Protein AF-A0A519SQ87-F1 (afdb_monomer)

Structure (mmCIF, N/CA/C/O backbone):
data_AF-A0A519SQ87-F1
#
_entry.id   AF-A0A519SQ87-F1
#
loop_
_atom_site.group_PDB
_atom_site.id
_atom_site.type_symbol
_atom_site.label_atom_id
_atom_site.label_alt_id
_atom_site.label_comp_id
_atom_site.label_asym_id
_atom_site.label_entity_id
_atom_site.label_seq_id
_atom_site.pdbx_PDB_ins_code
_atom_site.Cartn_x
_atom_site.Cartn_y
_atom_site.Cartn_z
_atom_site.occupancy
_atom_site.B_iso_or_equiv
_atom_site.auth_seq_id
_atom_site.auth_comp_id
_atom_site.auth_asym_id
_atom_site.auth_atom_id
_atom_site.pdbx_PDB_model_num
ATOM 1 N N . LEU A 1 1 ? -6.215 9.737 5.266 1.00 79.62 1 LEU A N 1
ATOM 2 C CA . LEU A 1 1 ? -5.931 8.476 4.534 1.00 79.62 1 LEU A CA 1
ATOM 3 C C . LEU A 1 1 ? -4.845 8.711 3.472 1.00 79.62 1 LEU A C 1
ATOM 5 O O . LEU A 1 1 ? -5.175 9.106 2.363 1.00 79.62 1 LEU A O 1
ATOM 9 N N . LYS A 1 2 ? -3.553 8.559 3.809 1.00 92.12 2 LYS A N 1
ATOM 10 C CA . LYS A 1 2 ? -2.429 8.859 2.884 1.00 92.12 2 LYS A CA 1
ATOM 11 C C . LYS A 1 2 ? -1.551 7.651 2.524 1.00 92.12 2 LYS A C 1
ATOM 13 O O . LYS A 1 2 ? -0.930 7.656 1.473 1.00 92.12 2 LYS A O 1
ATOM 18 N N . HIS A 1 3 ? -1.548 6.608 3.353 1.00 92.94 3 HIS A N 1
ATOM 19 C CA . HIS A 1 3 ? -0.652 5.450 3.211 1.00 92.94 3 HIS A CA 1
ATOM 20 C C . HIS A 1 3 ? -1.327 4.181 2.675 1.00 92.94 3 HIS A C 1
ATOM 22 O O . HIS A 1 3 ? -0.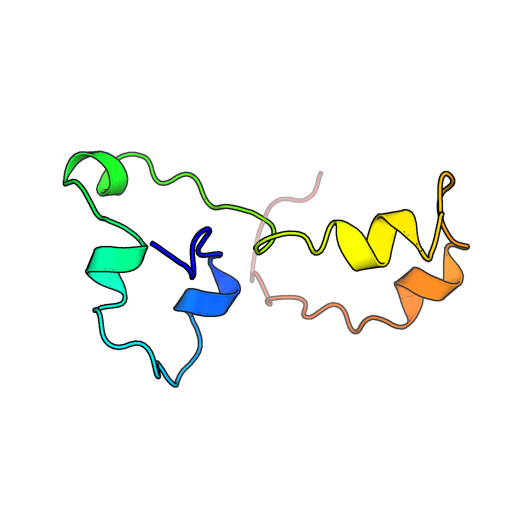691 3.141 2.613 1.00 92.94 3 HIS A O 1
ATOM 28 N N . ALA A 1 4 ? -2.608 4.259 2.312 1.00 94.00 4 ALA A N 1
ATOM 29 C CA . ALA A 1 4 ? -3.272 3.171 1.604 1.00 94.00 4 ALA A CA 1
ATOM 30 C C . ALA A 1 4 ? -2.804 3.126 0.134 1.00 94.00 4 ALA A C 1
ATOM 32 O O . ALA A 1 4 ? -2.515 4.201 -0.420 1.00 94.00 4 ALA A O 1
ATOM 33 N N . PRO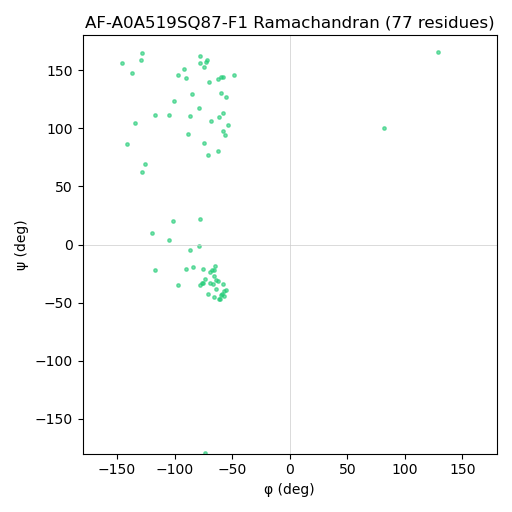 A 1 5 ? -2.828 1.958 -0.531 1.00 95.88 5 PRO A N 1
ATOM 34 C CA . PRO A 1 5 ? -3.156 0.628 0.002 1.00 95.88 5 PRO A CA 1
ATOM 35 C C . PRO A 1 5 ? -2.005 -0.015 0.803 1.00 95.88 5 PRO A C 1
ATOM 37 O O . PRO A 1 5 ? -0.842 0.317 0.593 1.00 95.88 5 PRO A O 1
ATOM 40 N N . HIS A 1 6 ? -2.333 -0.946 1.707 1.00 96.25 6 HIS A N 1
ATOM 41 C CA . HIS A 1 6 ? -1.361 -1.682 2.529 1.00 96.25 6 HIS A CA 1
ATOM 42 C C . HIS A 1 6 ? -1.194 -3.118 2.020 1.00 96.25 6 HIS A C 1
ATOM 44 O O . HIS A 1 6 ? -2.120 -3.924 2.131 1.00 96.25 6 HIS A O 1
ATOM 50 N N . THR A 1 7 ? -0.020 -3.427 1.467 1.00 96.25 7 THR A N 1
ATOM 51 C CA . THR A 1 7 ? 0.342 -4.772 0.991 1.00 96.25 7 THR A CA 1
ATOM 52 C C . THR A 1 7 ? 0.732 -5.688 2.153 1.00 96.25 7 THR A C 1
ATOM 54 O O . THR A 1 7 ? 1.077 -5.215 3.240 1.00 96.25 7 THR A O 1
ATOM 57 N N . ALA A 1 8 ? 0.722 -7.006 1.928 1.00 95.44 8 ALA A N 1
ATOM 58 C CA . ALA A 1 8 ? 1.189 -7.970 2.926 1.00 95.44 8 ALA A CA 1
ATOM 59 C C . ALA A 1 8 ? 2.658 -7.716 3.311 1.00 95.44 8 ALA A C 1
ATOM 61 O O . ALA A 1 8 ? 2.982 -7.677 4.495 1.00 95.44 8 ALA A O 1
ATOM 62 N N . ALA A 1 9 ? 3.516 -7.437 2.323 1.00 93.25 9 ALA A N 1
ATOM 63 C CA . ALA A 1 9 ? 4.936 -7.159 2.532 1.00 93.25 9 ALA A CA 1
ATOM 64 C C . ALA A 1 9 ? 5.181 -5.974 3.485 1.00 93.25 9 ALA A C 1
ATOM 66 O O . ALA A 1 9 ? 5.983 -6.085 4.406 1.00 93.25 9 ALA A O 1
ATOM 67 N N . ILE A 1 10 ? 4.443 -4.866 3.329 1.00 93.44 10 ILE A N 1
ATOM 68 C CA . ILE A 1 10 ? 4.572 -3.686 4.205 1.00 93.44 10 ILE A CA 1
ATOM 69 C C . ILE A 1 10 ? 4.117 -3.980 5.636 1.00 93.44 10 ILE A C 1
ATOM 71 O O . ILE A 1 10 ? 4.629 -3.400 6.586 1.00 93.44 10 ILE A O 1
ATOM 75 N N . VAL A 1 11 ? 3.113 -4.833 5.808 1.00 93.69 11 VAL A N 1
ATOM 76 C CA . VAL A 1 11 ? 2.557 -5.128 7.135 1.00 93.69 11 VAL A CA 1
ATOM 77 C C . VAL A 1 11 ? 3.460 -6.086 7.911 1.00 93.69 11 VAL A C 1
ATOM 79 O O . VAL A 1 11 ? 3.567 -5.962 9.133 1.00 93.69 11 VAL A O 1
ATOM 82 N N . LEU A 1 12 ? 4.097 -7.021 7.201 1.00 93.75 12 LEU A N 1
ATOM 83 C CA . LEU A 1 12 ? 4.976 -8.053 7.752 1.00 93.75 12 LEU A CA 1
ATOM 84 C C . LEU A 1 12 ? 6.386 -7.544 8.091 1.00 93.75 12 LEU A C 1
ATOM 86 O O . LEU A 1 12 ? 7.191 -8.309 8.618 1.00 93.75 12 LEU A O 1
ATOM 90 N N . THR A 1 13 ? 6.693 -6.266 7.845 1.00 92.50 13 THR A N 1
ATOM 91 C CA . THR A 1 13 ? 7.950 -5.663 8.304 1.00 92.50 13 THR A CA 1
ATOM 92 C C . THR A 1 13 ? 8.054 -5.737 9.826 1.00 92.50 13 THR A C 1
ATOM 94 O O . THR A 1 13 ? 7.060 -5.567 10.539 1.00 92.50 13 THR A O 1
ATOM 97 N N . GLN A 1 14 ? 9.268 -5.948 10.345 1.00 92.69 14 GLN A N 1
ATOM 98 C CA . GLN A 1 14 ? 9.507 -5.992 11.793 1.00 92.69 14 GLN A CA 1
ATOM 99 C C . GLN A 1 14 ? 9.118 -4.663 12.456 1.00 92.69 14 GLN A C 1
ATOM 101 O O . GLN A 1 14 ? 8.363 -4.626 13.433 1.00 92.69 14 GLN A O 1
ATOM 106 N N . GLU A 1 15 ? 9.560 -3.554 11.867 1.00 94.69 15 GLU A N 1
ATOM 107 C CA . GLU A 1 15 ? 9.284 -2.212 12.365 1.00 94.69 15 GLU A CA 1
ATOM 108 C C . GLU A 1 15 ? 7.992 -1.636 11.770 1.00 94.69 15 GLU A C 1
ATOM 110 O O . GLU A 1 15 ? 7.672 -1.852 10.598 1.00 94.69 15 GLU A O 1
ATOM 115 N N . TRP A 1 16 ? 7.246 -0.880 12.582 1.00 95.12 16 TRP A N 1
ATOM 116 C CA . TRP A 1 16 ? 6.050 -0.159 12.153 1.00 95.12 16 TRP A CA 1
ATOM 117 C C . TRP A 1 16 ? 6.043 1.265 12.688 1.00 95.12 16 TRP A C 1
ATOM 119 O O . TRP A 1 16 ? 5.752 1.516 13.853 1.00 95.12 16 TRP A O 1
ATOM 129 N N . THR A 1 17 ? 6.331 2.204 11.793 1.00 94.81 17 THR A N 1
ATOM 130 C CA . THR A 1 17 ? 6.555 3.623 12.099 1.00 94.81 17 THR A CA 1
ATOM 131 C C . THR A 1 17 ? 5.341 4.505 11.789 1.00 94.81 17 THR A C 1
ATOM 133 O O . THR A 1 17 ? 5.462 5.714 11.593 1.00 94.81 17 THR A O 1
ATOM 136 N N . ARG A 1 18 ? 4.139 3.919 11.686 1.00 94.06 18 ARG A N 1
ATOM 137 C CA . ARG A 1 18 ? 2.908 4.655 11.350 1.00 94.06 18 ARG A CA 1
ATOM 138 C C . ARG A 1 18 ? 2.123 5.027 12.617 1.00 94.06 18 ARG A C 1
ATOM 140 O O . ARG A 1 18 ? 2.055 4.214 13.534 1.00 94.06 18 ARG A O 1
ATOM 147 N N . PRO A 1 19 ? 1.442 6.192 12.652 1.00 95.94 19 PRO A N 1
ATOM 148 C CA . PRO A 1 19 ? 0.698 6.669 13.828 1.00 95.94 19 PRO A CA 1
ATOM 149 C C . PRO A 1 19 ? -0.669 5.977 14.027 1.00 95.94 19 PRO A C 1
ATOM 151 O O . PRO A 1 19 ? -1.575 6.537 14.633 1.00 95.94 19 PRO A O 1
ATOM 154 N N . TYR A 1 20 ? -0.856 4.785 13.465 1.00 95.75 20 TYR A N 1
ATOM 155 C CA . TYR A 1 20 ? -2.057 3.950 13.573 1.00 95.75 20 TYR A CA 1
ATOM 156 C C . TYR A 1 20 ? -1.618 2.488 13.584 1.00 95.75 20 TYR A C 1
ATOM 158 O O . TYR A 1 20 ? -0.539 2.179 13.087 1.00 95.75 20 TYR A O 1
ATOM 166 N N . SER A 1 21 ? -2.416 1.574 14.131 1.00 96.31 21 SER A N 1
ATOM 167 C CA . SER A 1 21 ? -2.002 0.173 14.265 1.00 96.31 21 SER A CA 1
ATOM 168 C C . SER A 1 21 ? -1.992 -0.575 12.922 1.00 96.31 21 SER A C 1
ATOM 170 O O . SER A 1 21 ? -2.717 -0.231 11.984 1.00 96.31 21 SER A O 1
ATOM 172 N N . ARG A 1 22 ? -1.207 -1.660 12.843 1.00 95.81 22 ARG A N 1
ATOM 173 C CA . ARG A 1 22 ? -1.261 -2.613 11.718 1.00 95.81 22 ARG A CA 1
ATOM 174 C C . ARG A 1 22 ? -2.675 -3.162 11.517 1.00 95.81 22 ARG A C 1
ATOM 176 O O . ARG A 1 22 ? -3.137 -3.294 10.390 1.00 95.81 22 ARG A O 1
ATOM 183 N N . GLU A 1 23 ? -3.380 -3.437 12.610 1.00 95.44 23 GLU A N 1
ATOM 184 C CA . GLU A 1 23 ? -4.760 -3.915 12.571 1.00 95.44 23 GLU A CA 1
ATOM 185 C C . GLU A 1 23 ? -5.698 -2.900 11.917 1.00 95.44 23 GLU A C 1
ATOM 187 O O . GLU A 1 23 ? -6.433 -3.262 11.006 1.00 95.44 23 GLU A O 1
ATOM 192 N N . GLN A 1 24 ? -5.615 -1.625 12.302 1.00 95.69 24 GLN A N 1
ATOM 193 C CA . GLN A 1 24 ? -6.425 -0.568 11.701 1.00 95.69 24 GLN A CA 1
ATOM 194 C C . GLN A 1 24 ? -6.131 -0.400 10.201 1.00 95.69 24 GLN A C 1
ATOM 196 O O . GLN A 1 24 ? -7.022 -0.046 9.430 1.00 95.69 24 GLN A O 1
ATOM 201 N N . ALA A 1 25 ? -4.894 -0.671 9.776 1.00 95.81 25 ALA A N 1
ATOM 202 C CA . ALA A 1 25 ? -4.495 -0.639 8.372 1.00 95.81 25 ALA A CA 1
ATOM 203 C C . ALA A 1 25 ? -5.086 -1.803 7.557 1.00 95.81 25 ALA A C 1
ATOM 205 O O . ALA A 1 25 ? -5.526 -1.621 6.423 1.00 95.81 25 ALA A O 1
ATOM 206 N N . VAL A 1 26 ? -5.081 -3.012 8.126 1.00 96.12 26 VAL A N 1
ATOM 207 C CA . VAL A 1 26 ? -5.371 -4.259 7.400 1.00 96.12 26 VAL A CA 1
ATOM 208 C C . VAL A 1 26 ? -6.816 -4.719 7.562 1.00 96.12 26 VAL A C 1
ATOM 210 O O . VAL A 1 26 ? -7.390 -5.249 6.607 1.00 96.12 26 VAL A O 1
ATOM 213 N N . TYR A 1 27 ? -7.401 -4.498 8.735 1.00 96.44 27 TYR A N 1
ATOM 214 C CA . TYR A 1 27 ? -8.732 -4.940 9.140 1.00 96.44 27 TYR A CA 1
ATOM 215 C C . TYR A 1 27 ? -9.554 -3.762 9.689 1.00 96.44 27 TYR A C 1
ATOM 217 O O . TYR A 1 27 ? -9.954 -3.777 10.852 1.00 96.44 27 TYR A O 1
ATOM 225 N N . PRO A 1 28 ? -9.840 -2.731 8.870 1.00 95.00 28 PRO A N 1
ATOM 226 C CA . PRO A 1 28 ? -10.589 -1.560 9.329 1.00 95.00 28 PRO A CA 1
ATOM 227 C C . PRO A 1 28 ? -12.040 -1.884 9.723 1.00 95.00 28 PRO A C 1
ATOM 229 O O . PRO A 1 28 ? -12.675 -1.092 10.412 1.00 95.00 28 PRO A O 1
ATOM 232 N N . LEU A 1 29 ? -12.574 -3.027 9.273 1.00 96.19 29 LEU A N 1
ATOM 233 C CA . LEU A 1 29 ? -13.920 -3.511 9.574 1.00 96.19 29 LEU A CA 1
ATOM 234 C C . LEU A 1 29 ? -13.880 -5.019 9.890 1.00 96.19 29 LEU A C 1
ATOM 236 O O . LEU A 1 29 ? -13.079 -5.734 9.279 1.00 96.19 29 LEU A O 1
ATOM 240 N N . PRO A 1 30 ? -14.757 -5.537 10.777 1.00 94.81 30 PRO A N 1
ATOM 241 C CA . PRO A 1 30 ? -14.713 -6.937 11.212 1.00 94.81 30 PRO A CA 1
ATOM 242 C C . PRO A 1 30 ? -14.805 -7.957 10.071 1.00 94.81 30 PRO A C 1
ATOM 244 O O . PRO A 1 30 ? -14.069 -8.939 10.066 1.00 94.81 30 PRO A O 1
ATOM 247 N N . TYR A 1 31 ? -15.651 -7.711 9.065 1.00 95.38 31 TYR A N 1
ATOM 248 C CA . TYR A 1 31 ? -15.863 -8.656 7.962 1.00 95.38 31 TYR A CA 1
ATOM 249 C C . TYR A 1 31 ? -14.634 -8.825 7.052 1.00 95.38 31 TYR A C 1
ATOM 251 O O . TYR A 1 31 ? -14.497 -9.857 6.401 1.00 95.38 31 TYR A O 1
ATOM 259 N N . VAL A 1 32 ? -13.708 -7.857 7.034 1.00 96.31 32 VAL A N 1
ATOM 260 C CA . VAL A 1 32 ? -12.469 -7.928 6.232 1.00 96.31 32 VAL A CA 1
ATOM 261 C C . VAL A 1 32 ? -11.556 -9.056 6.726 1.00 96.31 32 VAL A C 1
ATOM 263 O O . VAL A 1 32 ? -10.730 -9.560 5.971 1.00 96.31 32 VAL A O 1
ATOM 266 N N . ARG A 1 33 ? -11.719 -9.490 7.983 1.00 94.06 33 ARG A N 1
ATOM 267 C CA . ARG A 1 33 ? -10.997 -10.637 8.554 1.00 94.06 33 ARG A CA 1
ATOM 268 C C . ARG A 1 33 ? -11.437 -11.967 7.953 1.00 94.06 33 ARG A C 1
ATOM 270 O O . ARG A 1 33 ? -10.611 -12.858 7.813 1.00 94.06 33 ARG A O 1
ATOM 277 N N . ASN A 1 34 ? -12.714 -12.084 7.590 1.00 95.12 34 ASN A N 1
ATOM 278 C CA . ASN A 1 34 ? -13.283 -13.324 7.059 1.00 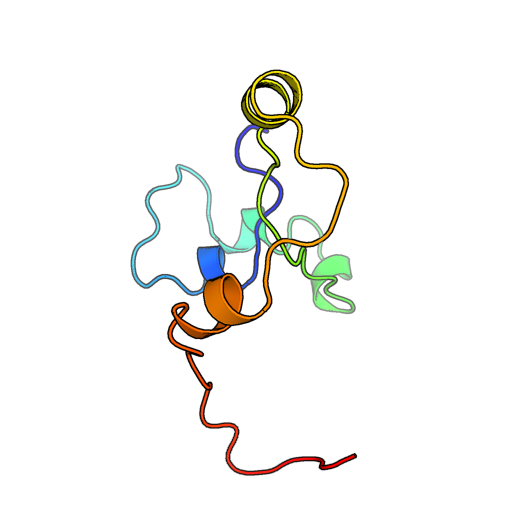95.12 34 ASN A CA 1
ATOM 279 C C . ASN A 1 34 ? -12.865 -13.558 5.603 1.00 95.12 34 ASN A C 1
ATOM 281 O O . ASN A 1 34 ? -12.700 -14.697 5.183 1.00 95.12 34 ASN A O 1
ATOM 285 N N . ALA A 1 35 ? -12.697 -12.476 4.841 1.00 94.69 35 ALA A N 1
ATOM 286 C CA . ALA A 1 35 ? -12.289 -12.514 3.443 1.00 94.69 35 ALA A CA 1
ATOM 287 C C . ALA A 1 35 ? -11.325 -11.358 3.156 1.00 94.69 35 ALA A C 1
ATOM 289 O O . ALA A 1 35 ? -11.725 -10.264 2.746 1.00 94.69 35 ALA A O 1
ATOM 290 N N . LYS A 1 36 ? -10.034 -11.595 3.404 1.00 95.50 36 LYS A N 1
ATOM 291 C CA . LYS A 1 36 ? -8.996 -10.588 3.195 1.00 95.50 36 LYS A CA 1
ATOM 292 C C . LYS A 1 36 ? -8.492 -10.621 1.754 1.00 95.50 36 LYS A C 1
ATOM 294 O O . LYS A 1 36 ? -7.765 -11.528 1.367 1.00 95.50 36 LYS A O 1
ATOM 299 N N . PHE A 1 37 ? -8.804 -9.575 0.994 1.00 95.81 37 PHE A N 1
ATOM 300 C CA . PHE A 1 37 ? -8.113 -9.284 -0.260 1.00 95.81 37 PHE A CA 1
ATOM 301 C C . PHE A 1 37 ? -6.837 -8.479 0.019 1.00 95.81 37 PHE A C 1
ATOM 303 O O . PHE A 1 37 ? -6.874 -7.463 0.727 1.00 95.81 37 PHE A O 1
ATOM 310 N N . TRP A 1 38 ? -5.709 -8.934 -0.527 1.00 95.94 38 TRP A N 1
ATOM 311 C CA . TRP A 1 38 ? -4.420 -8.262 -0.403 1.00 95.94 38 TRP A CA 1
ATOM 312 C C . TRP A 1 38 ? -4.099 -7.461 -1.666 1.00 95.94 38 TRP A C 1
ATOM 314 O O . TRP A 1 38 ? -4.030 -8.038 -2.749 1.00 95.94 38 TRP A O 1
ATOM 324 N N . PRO A 1 39 ? -3.852 -6.146 -1.542 1.00 95.88 39 PRO A N 1
ATOM 325 C CA . PRO A 1 39 ? -3.225 -5.379 -2.608 1.00 95.88 39 PRO A CA 1
ATOM 326 C C . PRO A 1 39 ? -1.841 -5.962 -2.915 1.00 95.88 39 PRO A C 1
ATOM 328 O O . PRO A 1 39 ? -1.044 -6.169 -1.996 1.00 95.88 39 PRO A O 1
ATOM 331 N N . THR A 1 40 ? -1.563 -6.216 -4.192 1.00 93.94 40 THR A N 1
ATOM 332 C CA . THR A 1 40 ? -0.277 -6.762 -4.656 1.00 93.94 40 THR A CA 1
ATOM 333 C C . THR A 1 40 ? 0.828 -5.711 -4.645 1.00 93.94 40 THR A C 1
ATOM 335 O O . THR A 1 40 ? 1.974 -6.027 -4.346 1.00 93.94 40 THR A O 1
ATOM 338 N N . VAL A 1 41 ? 0.476 -4.449 -4.901 1.00 95.06 41 VAL A N 1
ATOM 339 C CA . VAL A 1 41 ? 1.406 -3.316 -4.936 1.00 95.06 41 VAL A CA 1
ATOM 340 C C . VAL A 1 41 ? 0.927 -2.157 -4.066 1.00 95.06 41 VAL A C 1
ATOM 342 O O . VAL A 1 41 ? -0.254 -2.028 -3.728 1.00 95.06 41 VAL A O 1
ATOM 345 N N . SER A 1 42 ? 1.881 -1.308 -3.693 1.00 94.81 42 SER A N 1
ATOM 346 C CA . SER A 1 42 ? 1.635 -0.046 -2.995 1.00 94.81 42 SER A CA 1
ATOM 347 C C . SER A 1 42 ? 1.040 1.007 -3.934 1.00 94.81 42 SER A C 1
ATOM 349 O O . SER A 1 42 ? 0.807 0.767 -5.117 1.00 94.81 42 SER A O 1
ATOM 351 N N . ARG A 1 43 ? 0.781 2.208 -3.405 1.00 95.38 43 ARG A N 1
ATOM 352 C CA . ARG A 1 43 ? 0.310 3.343 -4.208 1.00 95.38 43 ARG A CA 1
ATOM 353 C C . ARG A 1 43 ? 1.278 3.630 -5.362 1.00 95.38 43 ARG A C 1
ATOM 355 O O . ARG A 1 43 ? 2.459 3.849 -5.121 1.00 95.38 43 ARG A O 1
ATOM 362 N N . ILE A 1 44 ? 0.734 3.677 -6.575 1.00 96.06 44 ILE A N 1
ATOM 363 C CA . ILE A 1 44 ? 1.459 3.985 -7.812 1.00 96.06 44 ILE A CA 1
ATOM 364 C C . ILE A 1 44 ? 1.874 5.463 -7.827 1.00 96.06 44 ILE A C 1
ATOM 366 O O . ILE A 1 44 ? 1.085 6.332 -7.441 1.00 96.06 44 ILE A O 1
ATOM 370 N N . ASP A 1 45 ? 3.089 5.744 -8.304 1.00 96.81 45 ASP A N 1
ATOM 371 C CA . ASP A 1 45 ? 3.540 7.095 -8.645 1.00 96.81 45 ASP A CA 1
ATOM 372 C C . ASP A 1 45 ? 3.182 7.421 -10.101 1.00 96.81 45 ASP A C 1
ATOM 374 O O . ASP A 1 45 ? 3.900 7.081 -11.042 1.00 96.81 45 ASP A O 1
ATOM 378 N N . SER A 1 46 ? 2.043 8.086 -10.287 1.00 96.69 46 SER A N 1
ATOM 379 C CA . SER A 1 46 ? 1.568 8.486 -11.614 1.00 96.69 46 SER A CA 1
ATOM 380 C C . SER A 1 46 ? 2.500 9.485 -12.301 1.00 96.69 46 SER A C 1
ATOM 382 O O . SER A 1 46 ? 2.731 9.386 -13.499 1.00 96.69 46 SER A O 1
ATOM 384 N N . ALA A 1 47 ? 3.076 10.429 -11.553 1.00 97.81 47 ALA A N 1
ATOM 385 C CA . ALA A 1 47 ? 3.864 11.503 -12.144 1.00 97.81 47 ALA A CA 1
ATOM 386 C C . ALA A 1 47 ? 5.231 11.007 -12.635 1.00 97.81 47 ALA A C 1
ATOM 388 O O . ALA A 1 47 ? 5.794 11.574 -13.571 1.00 97.81 47 ALA A O 1
ATOM 389 N N . TYR A 1 48 ? 5.791 9.977 -11.998 1.00 97.69 48 TYR A N 1
ATOM 390 C CA . TYR A 1 48 ? 6.959 9.286 -12.535 1.00 97.69 48 TYR A CA 1
ATOM 391 C C . TYR A 1 48 ? 6.619 8.559 -13.841 1.00 97.69 48 TYR A C 1
ATOM 393 O O . TYR A 1 48 ? 7.358 8.712 -14.812 1.00 97.69 48 TYR A O 1
ATOM 401 N N . GLY A 1 49 ? 5.488 7.845 -13.887 1.00 97.50 49 GLY A N 1
ATOM 402 C CA . GLY A 1 49 ? 5.029 7.137 -15.087 1.00 97.50 49 GLY A CA 1
ATOM 403 C C . GLY A 1 49 ? 4.806 8.062 -16.288 1.00 97.50 49 GLY A C 1
ATOM 404 O O . GLY A 1 49 ? 5.288 7.773 -17.378 1.00 97.50 49 GLY A O 1
ATOM 405 N N . ASP A 1 50 ? 4.180 9.222 -16.075 1.00 97.50 50 ASP A N 1
ATOM 406 C CA . ASP A 1 50 ? 3.930 10.202 -17.144 1.00 97.50 50 ASP A CA 1
ATOM 407 C C . ASP A 1 50 ? 5.224 10.818 -17.711 1.00 97.50 50 ASP A C 1
ATOM 409 O O . ASP A 1 50 ? 5.263 11.240 -18.867 1.00 97.50 50 ASP A O 1
ATOM 413 N N . ARG A 1 51 ? 6.297 10.887 -16.907 1.00 97.88 51 ARG A N 1
ATOM 414 C CA . ARG A 1 51 ? 7.606 11.428 -17.321 1.00 97.88 51 ARG A CA 1
ATOM 415 C C . ARG A 1 51 ? 8.547 10.371 -17.902 1.00 97.88 51 ARG A C 1
ATOM 417 O O . ARG A 1 51 ? 9.473 10.740 -18.617 1.00 97.88 51 ARG A O 1
ATOM 424 N N . ASN A 1 52 ? 8.323 9.092 -17.599 1.00 95.69 52 ASN A N 1
ATOM 425 C CA . ASN A 1 52 ? 9.155 7.959 -18.013 1.00 95.69 52 ASN A CA 1
ATOM 426 C C . ASN A 1 52 ? 8.277 6.916 -18.714 1.00 95.69 52 ASN A C 1
ATOM 428 O O . ASN A 1 52 ? 7.992 5.849 -18.172 1.00 95.69 52 ASN A O 1
ATOM 432 N N . LEU A 1 53 ? 7.799 7.258 -19.910 1.00 95.06 53 LEU A N 1
ATOM 433 C CA . LEU A 1 53 ? 6.840 6.435 -20.637 1.00 95.06 53 LEU A CA 1
ATOM 434 C C . LEU A 1 53 ? 7.477 5.120 -21.116 1.00 95.06 53 LEU A C 1
ATOM 436 O O . LEU A 1 53 ? 8.222 5.101 -22.094 1.00 95.06 53 LEU A O 1
ATOM 440 N N . ILE A 1 54 ? 7.110 4.021 -20.458 1.00 93.75 54 ILE A N 1
ATOM 441 C CA . ILE A 1 54 ? 7.411 2.645 -20.864 1.00 93.75 54 ILE A CA 1
ATOM 442 C C . ILE A 1 54 ? 6.071 1.958 -21.137 1.00 93.75 54 ILE A C 1
ATOM 444 O O . ILE A 1 54 ? 5.265 1.762 -20.230 1.00 93.75 54 ILE A O 1
ATOM 448 N N . CYS A 1 55 ? 5.801 1.640 -22.402 1.00 95.19 55 CYS A N 1
ATOM 449 C CA . CYS A 1 55 ? 4.517 1.088 -22.856 1.00 95.19 55 CYS A CA 1
ATOM 450 C C . CYS A 1 55 ? 4.636 -0.305 -23.495 1.00 95.19 55 CYS A C 1
ATOM 452 O O . CYS A 1 55 ? 3.670 -0.818 -24.059 1.00 95.19 55 CYS A O 1
ATOM 454 N N . SER A 1 56 ? 5.811 -0.922 -23.384 1.00 94.31 56 SER A N 1
ATOM 455 C CA . SER A 1 56 ? 6.092 -2.310 -23.742 1.00 94.31 56 SER A CA 1
ATOM 456 C C . SER A 1 56 ? 6.779 -3.002 -22.570 1.00 94.31 56 SER A C 1
ATOM 458 O O . SER A 1 56 ? 7.270 -2.340 -21.656 1.00 94.31 56 SER A O 1
ATOM 460 N N . CYS A 1 57 ? 6.832 -4.330 -22.593 1.00 91.31 57 CYS A N 1
ATOM 461 C CA . CYS A 1 57 ? 7.650 -5.073 -21.639 1.00 91.31 57 CYS A CA 1
ATOM 462 C C . CYS A 1 57 ? 9.118 -4.636 -21.751 1.00 91.31 57 CYS A C 1
ATOM 464 O O . CYS A 1 57 ? 9.596 -4.354 -22.857 1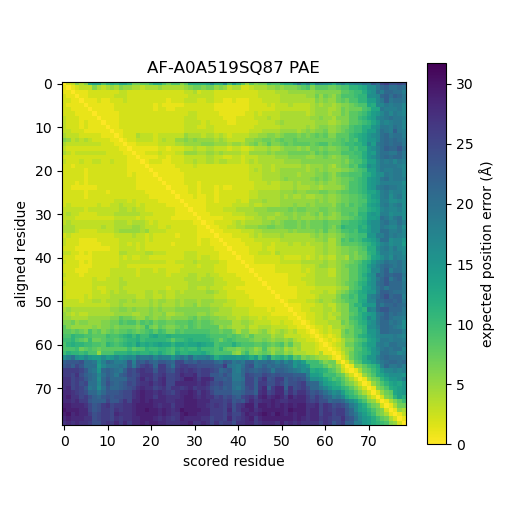.00 91.31 57 CYS A O 1
ATOM 466 N N . THR A 1 58 ? 9.817 -4.588 -20.619 1.00 88.44 58 THR A N 1
ATOM 467 C CA . THR A 1 58 ? 11.277 -4.496 -20.611 1.00 88.44 58 THR A CA 1
ATOM 468 C C . THR A 1 58 ? 11.876 -5.843 -21.045 1.00 88.44 58 THR A C 1
ATOM 470 O O . THR A 1 58 ? 11.177 -6.866 -21.013 1.00 88.44 58 THR A O 1
ATOM 473 N N . PRO A 1 59 ? 13.135 -5.866 -21.520 1.00 90.94 59 PRO A N 1
ATOM 474 C CA . PRO A 1 59 ? 13.875 -7.102 -21.762 1.00 90.94 59 PRO A CA 1
ATOM 475 C C . PRO A 1 59 ? 13.804 -8.059 -20.566 1.00 90.94 59 PRO A C 1
ATOM 477 O O . PRO A 1 59 ? 13.775 -7.621 -19.415 1.00 90.94 59 PRO A O 1
ATOM 480 N N . LEU A 1 60 ? 13.774 -9.371 -20.831 1.00 85.56 60 LEU A N 1
ATOM 481 C CA . LEU A 1 60 ? 13.601 -10.372 -19.773 1.00 85.56 60 LEU A CA 1
ATOM 482 C C . LEU A 1 60 ? 14.765 -10.386 -18.781 1.00 85.56 60 LEU A C 1
ATOM 484 O O . LEU A 1 60 ? 14.580 -10.670 -17.601 1.00 85.56 60 LEU A O 1
ATOM 488 N N . GLU A 1 61 ? 15.949 -10.048 -19.276 1.00 87.00 61 GLU A N 1
ATOM 489 C CA . GLU A 1 61 ? 17.183 -9.934 -18.515 1.00 87.00 61 GLU A CA 1
ATOM 490 C C . GLU A 1 61 ? 17.045 -8.925 -17.366 1.00 87.00 61 GLU A C 1
ATOM 492 O O . GLU A 1 61 ? 17.571 -9.169 -16.287 1.00 87.00 61 GLU A O 1
ATOM 497 N N . GLU A 1 62 ? 16.265 -7.852 -17.545 1.00 83.62 62 GLU A N 1
ATOM 498 C CA . GLU A 1 62 ? 16.036 -6.850 -16.494 1.00 83.62 62 GLU A CA 1
ATOM 499 C C . GLU A 1 62 ? 15.198 -7.390 -15.323 1.00 83.62 62 GLU A C 1
ATOM 501 O O . GLU A 1 62 ? 15.306 -6.879 -14.212 1.00 83.62 62 GLU A O 1
ATOM 506 N N . TYR A 1 63 ? 14.390 -8.435 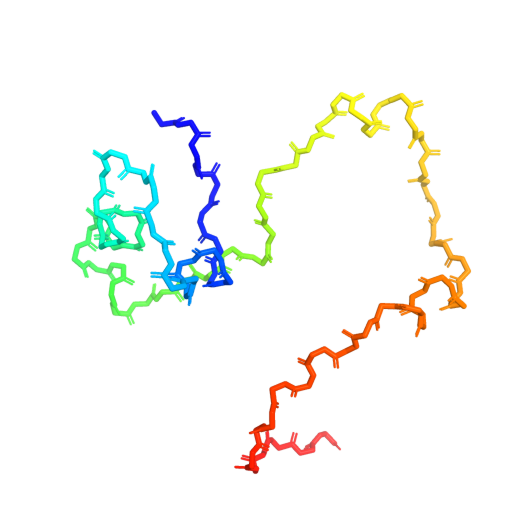-15.537 1.00 80.12 63 TYR A N 1
ATOM 507 C CA . TYR A 1 63 ? 13.666 -9.107 -14.452 1.00 80.12 63 TYR A CA 1
ATOM 508 C C . TYR A 1 63 ? 14.519 -10.164 -13.737 1.00 80.12 63 TYR A C 1
ATOM 510 O O . TYR A 1 63 ? 14.186 -10.553 -12.621 1.00 80.12 63 TYR A O 1
ATOM 518 N N . ALA A 1 64 ? 15.598 -10.648 -14.364 1.00 78.69 64 ALA A N 1
ATOM 519 C CA . ALA A 1 64 ? 16.440 -11.714 -13.816 1.00 78.69 64 ALA A CA 1
ATOM 520 C C . ALA A 1 64 ? 17.361 -11.235 -12.677 1.00 78.69 64 ALA A C 1
ATOM 522 O O . ALA A 1 64 ? 17.804 -12.048 -11.867 1.00 78.69 64 ALA A O 1
ATOM 523 N N . ASP A 1 65 ? 17.624 -9.928 -12.607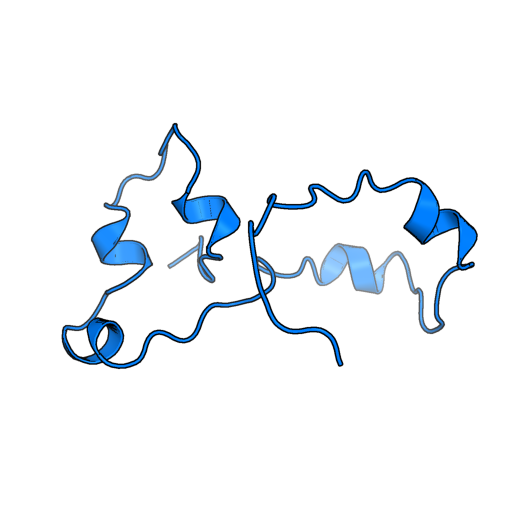 1.00 62.00 65 ASP A N 1
ATOM 524 C CA . ASP A 1 65 ? 18.478 -9.308 -11.589 1.00 62.00 65 ASP A CA 1
ATOM 525 C C . ASP A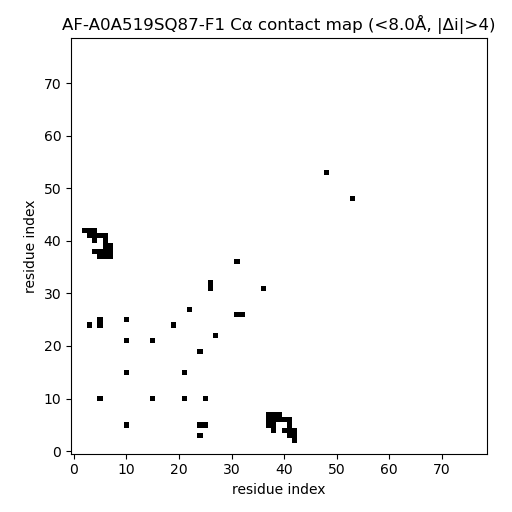 1 65 ? 17.723 -8.942 -10.296 1.00 62.00 65 ASP A C 1
ATOM 527 O O . ASP A 1 65 ? 18.341 -8.515 -9.315 1.00 62.00 65 ASP A O 1
ATOM 531 N N . GLU A 1 66 ? 16.397 -9.127 -10.246 1.00 60.19 66 GLU A N 1
ATOM 532 C CA . GLU A 1 66 ? 15.673 -9.058 -8.980 1.00 60.19 66 GLU A CA 1
ATOM 533 C C . GLU A 1 66 ? 15.879 -10.377 -8.226 1.00 60.19 66 GLU A C 1
ATOM 535 O O . GLU A 1 66 ? 15.478 -11.432 -8.722 1.00 60.19 66 GLU A O 1
ATOM 540 N N . PRO A 1 67 ? 16.498 -10.376 -7.028 1.00 52.06 67 PRO A N 1
ATOM 541 C CA . PRO A 1 67 ? 16.599 -11.598 -6.254 1.00 52.06 67 PRO A CA 1
ATOM 542 C C . PRO A 1 67 ? 15.179 -12.054 -5.925 1.00 52.06 67 PRO A C 1
ATOM 544 O O . PRO A 1 67 ? 14.497 -11.433 -5.106 1.00 52.06 67 PRO A O 1
ATOM 547 N N . GLU A 1 68 ? 14.736 -13.147 -6.547 1.00 54.31 68 GLU A N 1
ATOM 548 C CA . GLU A 1 68 ? 13.548 -13.865 -6.114 1.00 54.31 68 GLU A CA 1
ATOM 549 C C . GLU A 1 68 ? 13.747 -14.185 -4.631 1.00 54.31 68 GLU A C 1
ATOM 551 O O . GLU A 1 68 ? 14.498 -15.090 -4.256 1.00 54.31 68 GLU A O 1
ATOM 556 N N . GLN A 1 69 ? 13.085 -13.438 -3.745 1.00 51.38 69 GLN A N 1
ATOM 557 C CA . GLN A 1 69 ? 12.891 -13.892 -2.378 1.00 51.38 69 GLN A CA 1
ATOM 558 C C . GLN A 1 69 ? 11.893 -15.044 -2.447 1.00 51.38 69 GLN A C 1
ATOM 560 O O . GLN A 1 69 ? 10.704 -14.885 -2.171 1.00 51.38 69 GLN A O 1
ATOM 565 N N . LEU A 1 70 ? 12.395 -16.209 -2.861 1.00 51.94 70 LEU A N 1
ATOM 566 C CA . LEU A 1 70 ? 11.720 -17.484 -2.750 1.00 51.94 70 LEU A CA 1
ATOM 567 C C . LEU A 1 70 ? 11.434 -17.677 -1.264 1.00 51.94 70 LEU A C 1
ATOM 569 O O . LEU A 1 70 ? 12.296 -18.079 -0.482 1.00 51.94 70 LEU A O 1
ATOM 573 N N . VAL A 1 71 ? 10.213 -17.344 -0.848 1.00 52.28 71 VAL A N 1
ATOM 574 C CA . VAL A 1 71 ? 9.681 -17.860 0.405 1.00 52.28 71 VAL A CA 1
ATOM 575 C C . VAL A 1 71 ? 9.727 -19.367 0.226 1.00 52.28 71 VAL A C 1
ATOM 577 O O . VAL A 1 71 ? 9.043 -19.891 -0.655 1.00 52.28 71 VAL A O 1
ATOM 580 N N . SER A 1 72 ? 10.572 -20.044 1.007 1.00 44.59 72 SER A N 1
ATOM 581 C CA . SER A 1 72 ? 10.656 -21.499 1.043 1.00 44.59 72 SER A CA 1
ATOM 582 C C . SER A 1 72 ? 9.311 -22.034 1.530 1.00 44.59 72 SER A C 1
ATOM 584 O O . SER A 1 72 ? 9.097 -22.301 2.712 1.00 44.59 72 SER A O 1
ATOM 586 N N . THR A 1 73 ? 8.345 -22.110 0.623 1.00 50.50 73 THR A N 1
ATOM 587 C CA . THR A 1 73 ? 7.130 -22.867 0.840 1.00 50.50 73 THR A CA 1
ATOM 588 C C . THR 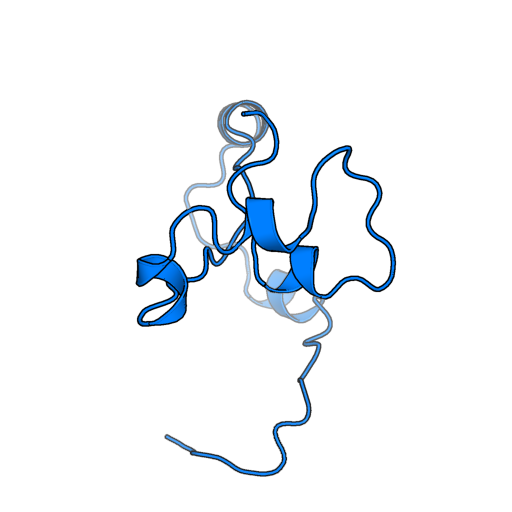A 1 73 ? 7.559 -24.311 0.700 1.00 50.50 73 THR A C 1
ATOM 590 O O . THR A 1 73 ? 7.571 -24.900 -0.379 1.00 50.50 73 THR A O 1
ATOM 593 N N . ASP A 1 74 ? 8.007 -24.868 1.823 1.00 54.53 74 ASP A N 1
ATOM 594 C CA . ASP A 1 74 ? 8.114 -26.302 1.991 1.00 54.53 74 ASP A CA 1
ATOM 595 C C . ASP A 1 74 ? 6.716 -26.881 1.716 1.00 54.53 74 ASP A C 1
ATOM 597 O O . ASP A 1 74 ? 5.853 -26.932 2.589 1.00 54.53 74 ASP A O 1
ATOM 601 N N . LYS A 1 75 ? 6.520 -27.298 0.458 1.00 56.19 75 LYS A N 1
ATOM 602 C CA . LYS A 1 75 ? 5.373 -28.002 -0.137 1.00 56.19 75 LYS A CA 1
ATOM 603 C C . LYS A 1 75 ? 4.151 -27.160 -0.560 1.00 56.19 75 LYS A C 1
ATOM 605 O O . LYS A 1 75 ? 3.204 -26.985 0.200 1.00 56.19 75 LYS A O 1
ATOM 610 N N . GLY A 1 76 ? 4.086 -26.898 -1.872 1.00 41.66 76 GLY A N 1
ATOM 611 C CA . GLY A 1 76 ? 2.905 -27.180 -2.714 1.00 41.66 76 GLY A CA 1
ATOM 612 C C . GLY A 1 76 ? 2.375 -26.027 -3.587 1.00 41.66 76 GLY A C 1
ATOM 613 O O . GLY A 1 76 ? 2.664 -24.871 -3.301 1.00 41.66 76 GLY A O 1
ATOM 614 N N . PRO A 1 77 ? 1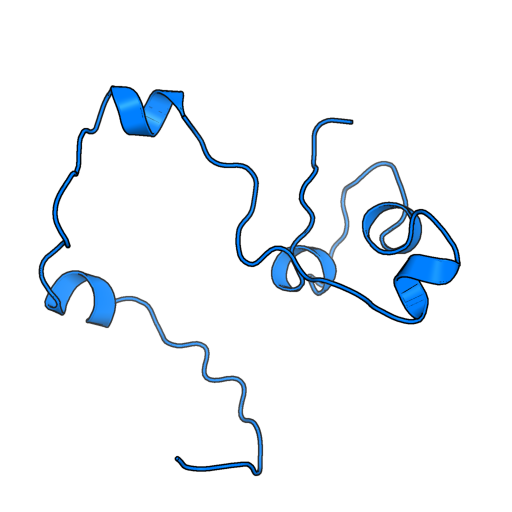.499 -26.320 -4.573 1.00 44.50 77 PRO A N 1
ATOM 615 C CA . PRO A 1 77 ? 1.544 -27.422 -5.532 1.00 44.50 77 PRO A CA 1
ATOM 616 C C . PRO A 1 77 ? 2.280 -26.995 -6.815 1.00 44.50 77 PRO A C 1
ATOM 618 O O . PRO A 1 77 ? 2.259 -25.827 -7.205 1.00 44.50 77 PRO A O 1
ATOM 621 N N . SER A 1 78 ? 2.907 -27.961 -7.486 1.00 48.91 78 SER A N 1
ATOM 622 C CA . SER A 1 78 ? 3.286 -27.764 -8.884 1.00 48.91 78 SER A CA 1
ATOM 623 C C . SER A 1 78 ? 2.008 -27.558 -9.700 1.00 48.91 78 SER A C 1
ATOM 625 O O . SER A 1 78 ? 0.989 -28.203 -9.430 1.00 48.91 78 SER A O 1
ATOM 627 N N . TYR A 1 79 ? 2.067 -26.665 -10.683 1.00 54.38 79 TYR A N 1
ATOM 628 C CA . TYR A 1 79 ? 1.297 -26.903 -11.899 1.00 54.38 79 TYR A CA 1
ATOM 629 C C . TYR A 1 79 ? 1.987 -27.998 -12.717 1.00 54.38 79 TYR A C 1
ATOM 631 O O . TYR A 1 79 ? 3.208 -28.208 -12.504 1.00 54.38 79 TYR A O 1
#

Foldseek 3Di:
DPFDDDAPVNLPDPDDPDPDDSCCNQPVDPVCVVPPDGDPDTDDDVVVCVVVPDDDDDPPVVVVPPPPPPPPPPDDDDD

pLDDT: mean 85.88, std 17.0, range [41.66, 97.88]

Radius of gyration: 16.91 Å; Cα contacts (8 Å, |Δi|>4): 32; chains: 1; bounding box: 34×40×38 Å

Solvent-accessible surface area (backbone atoms only — not comparable to full-atom values): 5617 Å² total; per-residue (Å²): 141,83,74,65,54,68,22,63,72,71,66,70,42,90,72,80,95,60,102,62,56,71,57,60,69,72,44,76,46,80,69,39,71,81,62,70,84,72,47,90,58,61,68,81,64,63,72,58,46,75,74,56,80,74,93,67,84,73,65,70,70,73,62,66,74,53,81,79,80,71,71,83,67,86,80,79,78,83,128

Secondary structure (DSSP, 8-state):
--S----HHHHSSS---SSS-HHHHH-SSGGGGTS-PPPSS----HHHHHHS---SPPPTHHHHTS-------SS----

Nearest PDB structures (foldseek):
  4lhd-assembly1_A  TM=9.718E-01  e=2.106E-04  Synechocystis sp. PCC 6803 substr. Kazusa
  6i35-assembly1_B  TM=9.337E-01  e=2.106E-04  Homo sapiens
  6i35-assembly2_C  TM=9.298E-01  e=2.262E-04  Homo sapiens
  4lgl-assembly1_B  TM=9.681E-01  e=1.916E-03  Synechocystis sp. PCC 6803 substr. Kazusa
  4lgl-assembly1_A  TM=9.691E-01  e=2.372E-03  Synechocystis sp. PCC 6803 substr. Kazusa

Sequence (79 aa):
LKHAPHTAAIVLTQEWTRPYSREQAVYPLPYVRNAKFWPTVSRIDSAYGDRNLICSCTPLEEYADEPEQLVSTDKGPSY

Mean predicted aligned error: 8.8 Å